Protein AF-A0A3M2IJT0-F1 (afdb_monomer_lite)

Structure (mmCIF, N/CA/C/O backbone):
data_AF-A0A3M2IJT0-F1
#
_entry.id   AF-A0A3M2IJT0-F1
#
loop_
_atom_site.group_PDB
_atom_site.id
_atom_site.type_symbol
_atom_site.label_atom_id
_atom_site.label_alt_id
_atom_site.label_comp_id
_atom_site.label_asym_id
_atom_site.label_entity_id
_atom_site.label_seq_id
_atom_site.pdbx_PDB_ins_code
_atom_site.Cartn_x
_atom_site.Cartn_y
_atom_site.Cartn_z
_atom_site.occupancy
_atom_site.B_iso_or_equiv
_atom_site.auth_seq_id
_atom_site.auth_comp_id
_atom_site.auth_asym_id
_atom_site.auth_atom_id
_atom_site.pdbx_PDB_model_num
ATOM 1 N N . MET A 1 1 ? -1.106 13.652 24.605 1.00 77.31 1 MET A N 1
ATOM 2 C CA . MET A 1 1 ? -0.575 13.592 23.226 1.00 77.31 1 MET A CA 1
ATOM 3 C C . MET A 1 1 ? -0.506 12.124 22.849 1.00 77.31 1 MET A C 1
ATOM 5 O O . MET A 1 1 ? 0.013 11.354 23.646 1.00 77.31 1 MET A O 1
ATOM 9 N N . PHE A 1 2 ? -1.104 11.713 21.733 1.00 91.19 2 PHE A N 1
ATOM 10 C CA . PHE A 1 2 ? -1.055 10.311 21.313 1.00 91.19 2 PHE A CA 1
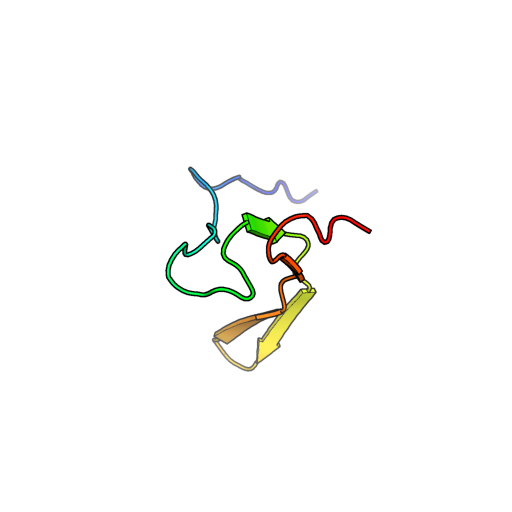ATOM 11 C C . PHE A 1 2 ? 0.244 10.056 20.554 1.00 91.19 2 PHE A C 1
ATOM 13 O O . PHE A 1 2 ? 0.626 10.855 19.701 1.00 91.19 2 PHE A O 1
ATOM 20 N N . GLN A 1 3 ? 0.923 8.959 20.883 1.00 94.81 3 GLN A N 1
ATOM 21 C CA . GLN A 1 3 ? 2.121 8.515 20.184 1.00 94.81 3 GLN A CA 1
ATOM 22 C C . GLN A 1 3 ? 1.757 7.320 19.310 1.00 94.81 3 GLN A C 1
ATOM 24 O O . GLN A 1 3 ? 1.272 6.303 19.803 1.00 94.81 3 GLN A O 1
ATOM 29 N N . LEU A 1 4 ? 2.000 7.444 18.009 1.00 93.94 4 LEU A N 1
ATOM 30 C CA . LEU A 1 4 ? 1.831 6.334 17.082 1.00 93.94 4 LEU A CA 1
ATOM 31 C C . LEU A 1 4 ? 3.041 5.402 17.192 1.00 93.94 4 LEU A C 1
ATOM 33 O O . LEU A 1 4 ? 4.189 5.848 17.124 1.00 93.94 4 LEU A O 1
ATOM 37 N N . LYS A 1 5 ? 2.785 4.102 17.351 1.00 94.75 5 LYS A N 1
ATOM 38 C CA . LYS A 1 5 ? 3.813 3.060 17.295 1.00 94.75 5 LYS A CA 1
ATOM 39 C C . LYS A 1 5 ? 3.842 2.476 15.887 1.00 94.75 5 LYS A C 1
ATOM 41 O O . LYS A 1 5 ? 2.811 2.057 15.372 1.00 94.75 5 LYS A O 1
ATOM 46 N N . ARG A 1 6 ? 5.026 2.442 15.275 1.00 93.50 6 ARG A N 1
ATOM 47 C CA . ARG A 1 6 ? 5.219 1.793 13.973 1.00 93.50 6 ARG A CA 1
ATOM 48 C C . ARG A 1 6 ? 5.114 0.277 14.121 1.00 93.50 6 ARG A C 1
ATOM 50 O O . ARG A 1 6 ? 5.606 -0.287 15.100 1.00 93.50 6 ARG A O 1
ATOM 57 N N . ILE A 1 7 ? 4.495 -0.358 13.135 1.00 94.69 7 ILE A N 1
ATOM 58 C CA . ILE A 1 7 ? 4.609 -1.801 12.926 1.00 94.69 7 ILE A CA 1
ATOM 59 C C . ILE A 1 7 ? 5.958 -2.123 12.269 1.00 94.69 7 ILE A C 1
ATOM 61 O O . ILE A 1 7 ? 6.655 -1.216 11.807 1.00 94.69 7 ILE A O 1
ATOM 65 N N . ASN A 1 8 ? 6.338 -3.400 12.254 1.00 95.56 8 ASN A N 1
ATOM 66 C CA . ASN A 1 8 ? 7.532 -3.836 11.538 1.00 95.56 8 ASN A CA 1
ATOM 67 C C . ASN A 1 8 ? 7.196 -4.079 10.061 1.00 95.56 8 ASN A C 1
ATOM 69 O O . ASN A 1 8 ? 6.278 -4.843 9.777 1.00 95.56 8 ASN A O 1
ATOM 73 N N . GLY A 1 9 ? 7.957 -3.465 9.156 1.00 94.00 9 GLY A N 1
ATOM 74 C CA . GLY A 1 9 ? 7.773 -3.604 7.711 1.00 94.00 9 GLY A CA 1
ATOM 75 C C . GLY A 1 9 ? 6.657 -2.733 7.109 1.00 94.00 9 GLY A C 1
ATOM 76 O O . GLY A 1 9 ? 5.964 -2.001 7.828 1.00 94.00 9 GLY A O 1
ATOM 77 N N . PRO A 1 10 ? 6.526 -2.756 5.773 1.00 95.06 10 PRO A N 1
ATOM 78 C CA . PRO A 1 10 ? 5.461 -2.065 5.058 1.00 95.06 10 PRO A CA 1
ATOM 79 C C . PRO A 1 10 ? 4.113 -2.793 5.192 1.00 95.06 10 PRO A C 1
ATOM 81 O O . PRO A 1 10 ? 4.055 -3.998 5.409 1.00 95.06 10 PRO A O 1
ATOM 84 N N . ILE A 1 11 ? 3.014 -2.043 5.052 1.00 94.94 11 ILE A N 1
ATOM 85 C CA 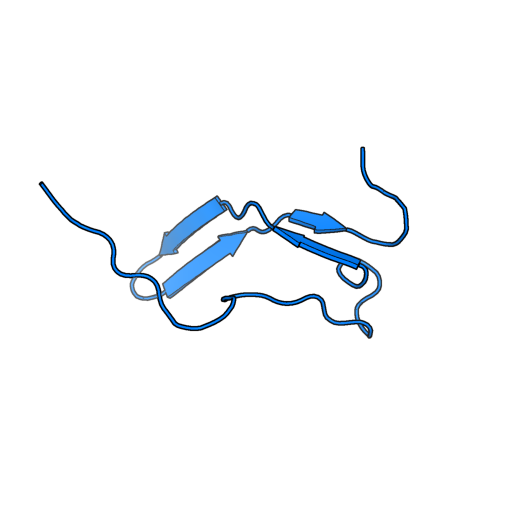. ILE A 1 11 ? 1.655 -2.614 4.956 1.00 94.94 11 ILE A CA 1
ATOM 86 C C . ILE A 1 11 ? 1.380 -3.119 3.531 1.00 94.94 11 ILE A C 1
ATOM 88 O O . ILE A 1 11 ? 0.681 -4.111 3.361 1.00 94.94 11 ILE A O 1
ATOM 92 N N . LEU A 1 12 ? 1.915 -2.422 2.523 1.00 95.44 12 LEU A N 1
ATOM 93 C CA . LEU A 1 12 ? 1.767 -2.733 1.102 1.00 95.44 12 LEU A CA 1
ATOM 94 C C . LEU A 1 12 ? 3.153 -2.792 0.455 1.00 95.44 12 LEU A C 1
ATOM 96 O O . LEU A 1 12 ? 3.988 -1.926 0.721 1.00 95.44 12 LEU A O 1
ATOM 100 N N . GLU A 1 13 ? 3.359 -3.773 -0.415 1.00 96.81 13 GLU A N 1
ATOM 101 C CA . GLU A 1 13 ? 4.524 -3.898 -1.291 1.00 96.81 13 GLU A CA 1
ATOM 102 C C . GLU A 1 13 ? 4.039 -4.059 -2.740 1.00 96.81 13 GLU A C 1
ATOM 104 O O . GLU A 1 13 ? 2.937 -4.573 -2.944 1.00 96.81 13 GLU A O 1
ATOM 109 N N . PRO A 1 14 ? 4.818 -3.616 -3.743 1.00 96.00 14 PRO A N 1
ATOM 110 C CA . PRO A 1 14 ? 4.511 -3.870 -5.148 1.00 96.00 14 PRO A CA 1
ATOM 111 C C . PRO A 1 14 ? 4.363 -5.364 -5.433 1.00 96.00 14 PRO A C 1
ATOM 113 O O . PRO A 1 14 ? 5.139 -6.172 -4.920 1.00 96.00 14 PRO A O 1
ATOM 116 N N . ILE A 1 15 ? 3.418 -5.715 -6.302 1.00 96.50 15 ILE A N 1
ATOM 117 C CA . ILE A 1 15 ? 3.256 -7.079 -6.811 1.00 96.50 15 ILE A CA 1
ATOM 118 C C . ILE A 1 15 ? 3.739 -7.091 -8.267 1.00 96.50 15 ILE A C 1
ATOM 120 O O . ILE A 1 15 ? 3.062 -6.521 -9.126 1.00 96.50 15 ILE A O 1
ATOM 124 N N . PRO A 1 16 ? 4.898 -7.706 -8.580 1.00 94.50 16 PRO A N 1
ATOM 125 C CA . PRO A 1 16 ? 5.467 -7.689 -9.930 1.00 94.50 16 PRO A CA 1
ATOM 126 C C . PRO A 1 16 ? 4.536 -8.255 -11.009 1.00 94.50 16 PRO A C 1
ATOM 128 O O . PRO A 1 16 ? 4.583 -7.828 -12.161 1.00 94.50 16 PRO A O 1
ATOM 131 N N . GLU A 1 17 ? 3.670 -9.200 -10.642 1.00 96.94 17 GLU A N 1
ATOM 132 C CA . GLU A 1 17 ? 2.703 -9.840 -11.534 1.00 96.94 17 GLU A CA 1
ATOM 133 C C . GLU A 1 17 ? 1.506 -8.940 -11.879 1.00 96.94 17 GLU A C 1
ATOM 135 O O . GLU A 1 17 ? 0.743 -9.266 -12.789 1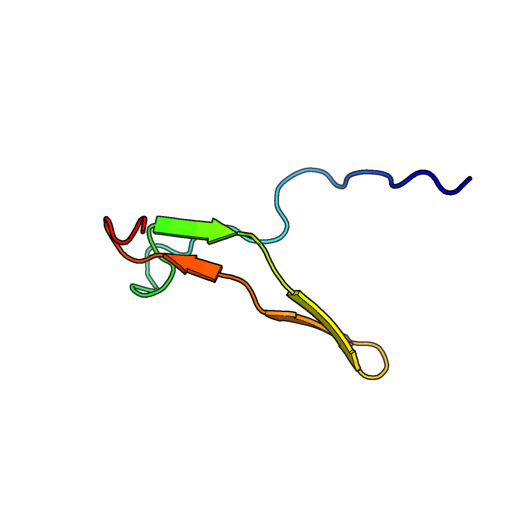.00 96.94 17 GLU A O 1
ATOM 140 N N . HIS A 1 18 ? 1.326 -7.818 -11.175 1.00 95.81 18 HIS A N 1
ATOM 141 C CA . HIS A 1 18 ? 0.279 -6.832 -11.421 1.00 95.81 18 HIS A CA 1
ATOM 142 C C . HIS A 1 18 ? 0.880 -5.605 -12.122 1.00 95.81 18 HIS A C 1
ATOM 144 O O . HIS A 1 18 ? 1.432 -4.732 -11.449 1.00 95.81 18 HIS A O 1
ATOM 150 N N . PRO A 1 19 ? 0.759 -5.471 -13.461 1.00 93.31 19 PRO A N 1
ATOM 151 C CA . PRO A 1 19 ? 1.473 -4.430 -14.204 1.00 93.31 19 PRO A CA 1
ATOM 152 C C . PRO A 1 19 ? 1.262 -3.019 -13.640 1.00 93.31 19 PRO A C 1
ATOM 154 O O . PRO A 1 19 ? 2.226 -2.292 -13.414 1.00 93.31 19 PRO A O 1
ATOM 157 N N . TRP A 1 20 ? 0.019 -2.692 -13.282 1.00 94.25 20 TRP A N 1
ATOM 158 C CA . TRP A 1 20 ? -0.408 -1.388 -12.770 1.00 94.25 20 TRP A CA 1
ATOM 159 C C . TRP A 1 20 ? 0.228 -0.961 -11.431 1.00 94.25 20 TRP A C 1
ATOM 161 O O . TRP A 1 20 ? 0.273 0.236 -11.154 1.00 94.25 20 TRP A O 1
ATOM 171 N N . GLU A 1 21 ? 0.724 -1.893 -10.608 1.00 96.06 21 GLU A N 1
ATOM 172 C CA . GLU A 1 21 ? 1.395 -1.606 -9.322 1.00 96.06 21 GLU A CA 1
ATOM 173 C C . GLU A 1 21 ? 2.809 -2.175 -9.207 1.00 96.06 21 GLU A C 1
ATOM 175 O O . GLU A 1 21 ? 3.438 -2.065 -8.155 1.00 96.06 21 GLU A O 1
ATOM 180 N N . SER A 1 22 ? 3.307 -2.772 -10.287 1.00 94.88 22 SER A N 1
ATOM 181 C CA . SER A 1 22 ? 4.538 -3.563 -10.322 1.00 94.88 22 SER A CA 1
ATOM 182 C C . SER A 1 22 ? 5.793 -2.817 -9.860 1.00 94.88 22 SER A C 1
ATOM 184 O O . SER A 1 22 ? 6.733 -3.455 -9.390 1.00 94.88 22 SER A O 1
ATOM 186 N N . GLN A 1 23 ? 5.822 -1.483 -9.963 1.00 94.44 23 GLN A N 1
ATOM 187 C CA . GLN A 1 23 ? 6.997 -0.680 -9.623 1.00 94.44 23 GLN A CA 1
ATOM 188 C C . GLN A 1 23 ? 6.956 -0.130 -8.193 1.00 94.44 23 GLN A C 1
ATOM 190 O O . GLN A 1 23 ? 7.956 -0.190 -7.474 1.00 94.44 23 GLN A O 1
ATOM 195 N N . ALA A 1 24 ? 5.842 0.484 -7.788 1.00 94.50 24 ALA A N 1
ATOM 196 C CA . ALA A 1 24 ? 5.730 1.147 -6.491 1.00 94.50 24 ALA A CA 1
ATOM 197 C C . ALA A 1 24 ? 4.274 1.299 -6.037 1.00 94.50 24 ALA A C 1
ATOM 199 O O . ALA A 1 24 ? 3.389 1.603 -6.838 1.00 94.50 24 ALA A O 1
ATOM 200 N N . VAL A 1 25 ? 4.066 1.201 -4.721 1.00 96.19 25 VAL A N 1
ATOM 201 C CA . VAL A 1 25 ? 2.796 1.504 -4.048 1.00 96.19 25 VAL A CA 1
ATOM 202 C C . VAL A 1 25 ? 3.044 2.428 -2.860 1.00 96.19 25 VAL A C 1
ATOM 204 O O . VAL A 1 25 ? 3.914 2.159 -2.033 1.00 96.19 25 VAL A O 1
ATOM 207 N N . PHE A 1 26 ? 2.347 3.563 -2.784 1.00 95.62 26 PHE A N 1
ATOM 208 C CA . PHE A 1 26 ? 2.567 4.549 -1.717 1.00 95.62 26 PHE A CA 1
ATOM 209 C C . PHE A 1 26 ? 1.412 5.558 -1.589 1.00 95.62 26 PHE A C 1
ATOM 211 O O . PHE A 1 26 ? 0.435 5.512 -2.331 1.00 95.62 26 PHE A O 1
ATOM 218 N N . ASN A 1 27 ? 1.513 6.466 -0.612 1.00 96.38 27 ASN A N 1
ATOM 219 C CA . ASN A 1 27 ? 0.577 7.572 -0.357 1.00 96.38 27 ASN A CA 1
ATOM 220 C C . ASN A 1 27 ? -0.918 7.183 -0.339 1.00 96.38 27 ASN A C 1
ATOM 222 O O . ASN A 1 27 ? -1.699 7.756 -1.102 1.00 96.38 27 ASN A O 1
ATOM 226 N N . PRO A 1 28 ? -1.343 6.235 0.516 1.00 97.56 28 PRO A N 1
ATOM 227 C CA . PRO A 1 28 ? -2.743 5.855 0.576 1.00 97.56 28 PRO A CA 1
ATOM 228 C C . PRO A 1 28 ? -3.625 6.924 1.226 1.00 97.56 28 PRO A C 1
ATOM 230 O O . PRO A 1 28 ? -3.264 7.520 2.242 1.00 97.56 28 PRO A O 1
ATOM 233 N N . GLY A 1 29 ? -4.828 7.092 0.681 1.00 98.06 29 GLY A N 1
ATOM 234 C CA . GLY A 1 29 ? -5.983 7.551 1.446 1.00 98.06 29 GLY A CA 1
ATOM 235 C C . GLY A 1 29 ? -6.556 6.396 2.270 1.00 98.06 29 GLY A C 1
ATOM 236 O O . GLY A 1 29 ? -6.501 5.244 1.841 1.00 98.06 29 GLY A O 1
ATOM 237 N N . ALA A 1 30 ? -7.107 6.692 3.447 1.00 97.69 30 ALA A N 1
ATOM 238 C CA . ALA A 1 30 ? -7.712 5.695 4.327 1.00 97.69 30 ALA A CA 1
ATOM 239 C C . ALA A 1 30 ? -9.141 6.099 4.705 1.00 97.69 30 ALA A C 1
ATOM 241 O O . ALA A 1 30 ? -9.380 7.242 5.099 1.00 97.69 30 ALA A O 1
ATOM 242 N N . VAL A 1 31 ? -10.074 5.151 4.623 1.00 98.19 31 VAL A N 1
ATOM 243 C CA . VAL A 1 31 ? -11.457 5.296 5.099 1.00 98.19 31 VAL A CA 1
ATOM 244 C C . VAL A 1 31 ? -11.848 4.059 5.903 1.00 98.19 31 VAL A C 1
ATOM 246 O O . VAL A 1 31 ? -11.406 2.953 5.597 1.00 98.19 31 VAL A O 1
ATOM 249 N N . ARG A 1 32 ? -12.644 4.242 6.959 1.00 98.19 32 ARG A N 1
ATOM 250 C CA . ARG A 1 32 ? -13.208 3.138 7.743 1.00 98.19 32 ARG A CA 1
ATOM 251 C C . ARG A 1 32 ? -14.698 3.021 7.447 1.00 98.19 32 ARG A C 1
ATOM 253 O O . ARG A 1 32 ? -15.423 3.996 7.629 1.00 98.19 32 ARG A O 1
ATOM 260 N N . GLU A 1 33 ? -15.124 1.833 7.045 1.00 98.19 33 GLU A N 1
ATOM 261 C CA . GLU A 1 33 ? -16.523 1.444 6.875 1.00 98.19 33 GLU A CA 1
ATOM 262 C C . GLU A 1 33 ? -16.785 0.260 7.810 1.00 98.19 33 GLU A C 1
ATOM 264 O O . GLU A 1 33 ? -16.130 -0.775 7.705 1.00 98.19 33 GLU A O 1
ATOM 269 N N . GLU A 1 34 ? -17.673 0.450 8.792 1.00 96.81 34 GLU A N 1
ATOM 270 C CA . GLU A 1 34 ? -17.886 -0.503 9.891 1.00 96.81 34 GLU A CA 1
ATOM 271 C C . GLU A 1 34 ? -16.556 -0.952 10.519 1.00 96.81 34 GLU A C 1
ATOM 273 O O . GLU A 1 34 ? -15.811 -0.105 11.008 1.00 96.81 34 GLU A O 1
ATOM 278 N N . ASP A 1 35 ? -16.240 -2.247 10.503 1.00 97.75 35 ASP A N 1
ATOM 279 C CA . ASP A 1 35 ? -15.015 -2.819 11.068 1.00 97.75 35 ASP A CA 1
ATOM 280 C C . ASP A 1 35 ? -13.887 -3.015 10.044 1.00 97.75 35 ASP A C 1
ATOM 282 O O . ASP A 1 35 ? -12.850 -3.598 10.367 1.00 97.75 35 ASP A O 1
ATOM 286 N N . VAL A 1 36 ? -14.044 -2.477 8.832 1.00 98.00 36 VAL A N 1
ATOM 287 C CA . VAL A 1 36 ? -13.062 -2.588 7.751 1.00 98.00 36 VAL A CA 1
ATOM 288 C C . VAL A 1 36 ? -12.392 -1.242 7.487 1.00 98.00 36 VAL A C 1
ATOM 290 O O . VAL A 1 36 ? -13.031 -0.196 7.373 1.00 98.00 36 VAL A O 1
ATOM 293 N N . VAL A 1 37 ? -11.063 -1.263 7.389 1.00 97.56 37 VAL A N 1
ATOM 294 C CA . VAL A 1 37 ? -10.267 -0.118 6.934 1.00 97.56 37 VAL A CA 1
ATOM 295 C C . VAL A 1 37 ? -9.892 -0.347 5.477 1.00 97.56 37 VAL A C 1
ATOM 297 O O . VAL A 1 37 ? -9.162 -1.283 5.160 1.00 97.56 37 VAL A O 1
ATOM 300 N N . HIS A 1 38 ? -10.372 0.528 4.600 1.00 97.81 38 HIS A N 1
ATOM 301 C CA . HIS A 1 38 ? -10.055 0.521 3.179 1.00 97.81 38 HIS A CA 1
ATOM 302 C C . HIS A 1 38 ? 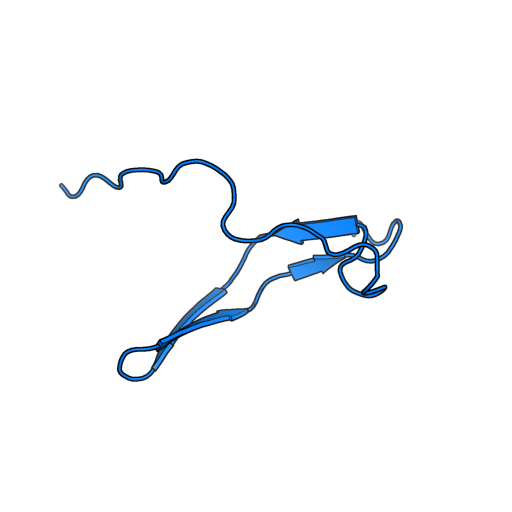-8.919 1.505 2.907 1.00 97.81 38 HIS A C 1
ATOM 304 O O . HIS A 1 38 ? -8.973 2.666 3.324 1.00 97.81 38 HIS A O 1
ATOM 310 N N . LEU A 1 39 ? -7.897 1.041 2.188 1.00 97.94 39 LEU A N 1
ATOM 311 C CA . LEU A 1 39 ? -6.802 1.873 1.703 1.00 97.94 39 LEU A CA 1
ATOM 312 C C . LEU A 1 39 ? -6.941 2.056 0.193 1.00 97.94 39 LEU A C 1
ATOM 314 O O . LEU A 1 39 ? -6.947 1.080 -0.552 1.00 97.94 39 LEU A O 1
ATOM 318 N N . LEU A 1 40 ? -7.008 3.307 -0.253 1.00 97.88 40 LEU A N 1
ATOM 319 C CA . LEU A 1 40 ? -6.880 3.673 -1.660 1.00 97.88 40 LEU A CA 1
ATOM 320 C C . LEU A 1 40 ? -5.459 4.187 -1.881 1.00 97.88 40 LEU A C 1
ATOM 322 O O . LEU A 1 40 ? -5.157 5.321 -1.515 1.00 97.88 40 LEU A O 1
ATOM 326 N N . TYR A 1 41 ? -4.578 3.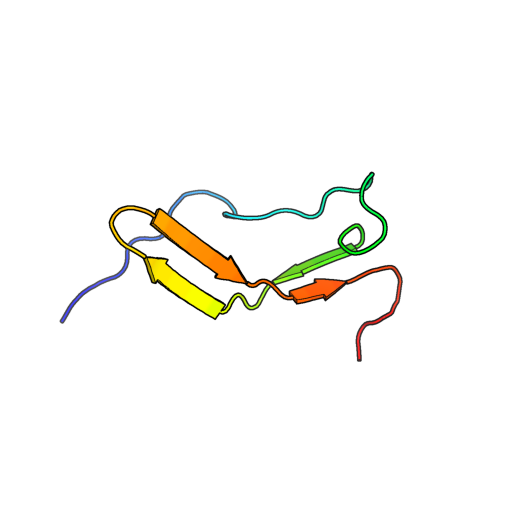351 -2.423 1.00 97.25 41 TYR A N 1
ATOM 327 C CA . TYR A 1 41 ? -3.160 3.669 -2.607 1.00 97.25 41 TYR A CA 1
ATOM 328 C C . TYR A 1 41 ? -2.830 4.117 -4.031 1.00 97.25 41 TYR A C 1
ATOM 330 O O . TYR A 1 41 ? -3.521 3.768 -4.987 1.00 97.25 41 TYR A O 1
ATOM 338 N N . ARG A 1 42 ? -1.749 4.894 -4.175 1.00 95.81 42 ARG A N 1
ATOM 339 C CA . ARG A 1 42 ? -1.162 5.217 -5.478 1.00 95.81 42 ARG A CA 1
ATOM 340 C C . ARG A 1 42 ? -0.331 4.028 -5.934 1.00 95.81 42 ARG A C 1
ATOM 342 O O . ARG A 1 42 ? 0.575 3.619 -5.212 1.00 95.81 42 ARG A O 1
ATOM 349 N N . ALA A 1 43 ? -0.621 3.537 -7.129 1.00 95.56 43 ALA A N 1
ATOM 350 C CA . ALA A 1 43 ? 0.138 2.503 -7.812 1.00 95.56 43 ALA A CA 1
ATOM 351 C C . ALA A 1 43 ? 0.923 3.108 -8.982 1.00 95.56 43 ALA A C 1
ATOM 353 O O . ALA A 1 43 ? 0.479 4.085 -9.595 1.00 95.56 43 ALA A O 1
ATOM 354 N N . VAL A 1 44 ? 2.106 2.562 -9.251 1.00 94.62 44 VAL A N 1
ATOM 355 C CA . VAL A 1 44 ? 2.971 2.976 -10.356 1.00 94.62 44 VAL A CA 1
ATOM 356 C C . VAL A 1 44 ? 3.352 1.756 -11.183 1.00 94.62 44 VAL A C 1
ATOM 358 O O . VAL A 1 44 ? 3.844 0.759 -10.654 1.00 94.62 44 VAL A O 1
ATOM 361 N N . GLU A 1 45 ? 3.176 1.896 -12.491 1.00 92.75 45 GLU A N 1
ATOM 362 C CA . GLU A 1 45 ? 3.692 1.001 -13.522 1.00 92.75 45 GLU A CA 1
ATOM 363 C C . GLU A 1 45 ? 4.898 1.655 -14.209 1.00 92.75 45 GLU A C 1
ATOM 365 O O . GLU A 1 45 ? 4.814 2.812 -14.633 1.00 92.75 45 GLU A O 1
ATOM 370 N N . GLY A 1 46 ? 6.004 0.921 -14.361 1.00 79.75 46 GLY A N 1
ATOM 371 C CA . GLY A 1 46 ? 7.177 1.368 -15.124 1.00 79.75 46 GLY A CA 1
ATOM 372 C C . GLY A 1 46 ? 7.765 2.709 -14.657 1.00 79.75 46 GLY A C 1
ATOM 373 O O . GLY A 1 46 ? 7.827 2.994 -13.464 1.00 79.75 46 GLY A O 1
ATOM 374 N N . GLU A 1 47 ? 8.194 3.555 -15.601 1.00 70.38 47 GLU A N 1
ATOM 375 C CA . GLU A 1 47 ? 8.758 4.889 -15.317 1.00 70.38 47 GLU A CA 1
ATOM 376 C C . GLU A 1 47 ? 7.696 5.997 -15.173 1.00 70.38 47 GLU A C 1
ATOM 378 O O . GLU A 1 47 ? 8.008 7.178 -15.317 1.00 70.38 47 GLU A O 1
ATOM 383 N N . ASN A 1 48 ? 6.438 5.658 -14.865 1.00 65.62 48 ASN A N 1
ATOM 384 C CA . ASN A 1 48 ? 5.363 6.640 -14.660 1.00 65.62 48 ASN A CA 1
ATOM 385 C C . ASN A 1 48 ? 5.481 7.379 -13.308 1.00 65.62 48 ASN A C 1
ATOM 387 O O . ASN A 1 48 ? 4.537 7.469 -12.518 1.00 65.62 48 ASN A O 1
ATOM 391 N N . LEU A 1 49 ? 6.663 7.926 -13.035 1.00 64.19 49 LEU A N 1
ATOM 392 C CA . LEU A 1 49 ? 6.967 8.801 -11.913 1.00 64.19 49 LEU A CA 1
ATOM 393 C C . LEU A 1 49 ? 6.789 10.255 -12.369 1.00 64.19 49 LEU A C 1
ATOM 395 O O . LEU A 1 49 ? 7.760 10.979 -12.564 1.00 64.19 49 LEU A O 1
ATOM 399 N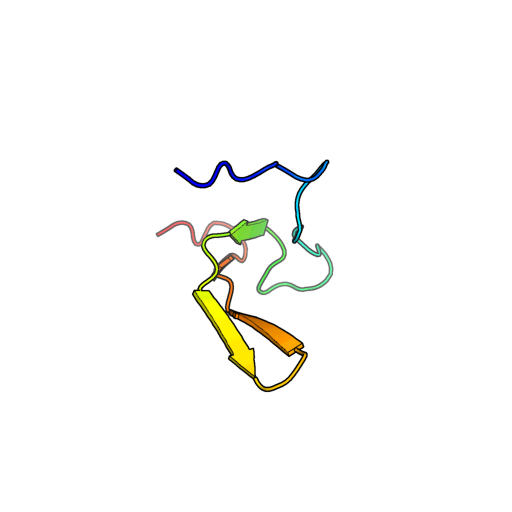 N . SER A 1 50 ? 5.537 10.668 -12.586 1.00 63.59 50 SER A N 1
ATOM 400 C CA . SER A 1 50 ? 5.181 12.090 -12.706 1.00 63.59 50 SER A CA 1
ATOM 401 C C . SER A 1 50 ? 5.077 12.754 -11.338 1.00 63.59 50 SER A C 1
ATOM 403 O O . SER A 1 50 ? 4.442 12.123 -10.443 1.00 63.59 50 SER A O 1
#

Secondary structure (DSSP, 8-state):
---PPPPSS-S----TTSGGGSSEEEEEEEEEETTEEEEEEEEE-TT---

pLDDT: mean 92.77, std 8.78, range [63.59, 98.19]

Sequence (50 aa):
MFQLKRINGPILEPIPEHPWESQAVFNPGAVREEDVVHLLYRAVEGENLS

Foldseek 3Di:
DDDDDDDPDDPDDFDCVDQQANPHKDDWDWDDDPPDIDTDIHGDHDPPPD

Radius of gyration: 13.66 Å; chains: 1; bounding box: 27×23×38 Å